Protein AF-A0A820BW10-F1 (afdb_monomer)

Radius of gyration: 19.82 Å; Cα contacts (8 Å, |Δi|>4): 174; chains: 1; bounding box: 43×29×52 Å

Organism: NCBI:txid433720

Nearest PDB structures (foldseek):
  6v92-assembly1_O  TM=2.625E-01  e=5.184E+00  Saccharomyces cerevisiae S288C

Secondary structure (DSSP, 8-state):
--EEEEEEESSS--PPEEEEE-TT------HHHHHHEEEEE----S-GGGS-HHHHTTTT-----------EEE-TTT--EEETTBSBSSTT---TT------HHHHHHHHHHHHHHGGG--HHHHHTT-B---S-HHHHS--

Structure (mmCIF, N/CA/C/O backbone):
data_AF-A0A820BW10-F1
#
_entry.id   AF-A0A820BW10-F1
#
loop_
_atom_site.group_PDB
_atom_site.id
_atom_site.type_symbol
_atom_site.label_atom_id
_atom_site.label_alt_id
_atom_site.label_comp_id
_atom_site.label_asym_id
_atom_site.label_entity_id
_atom_site.label_seq_id
_atom_site.pdbx_PDB_ins_code
_atom_site.Cartn_x
_atom_site.Cartn_y
_atom_site.Cartn_z
_atom_site.occupancy
_atom_site.B_iso_or_equiv
_atom_site.auth_seq_id
_atom_site.auth_comp_id
_atom_site.auth_asym_id
_atom_site.auth_atom_id
_atom_site.pdbx_PDB_model_num
ATOM 1 N N . ALA A 1 1 ? -6.695 -8.177 19.453 1.00 90.62 1 ALA A N 1
ATOM 2 C CA . ALA A 1 1 ? -7.654 -7.077 19.612 1.00 90.62 1 ALA A CA 1
ATOM 3 C C . ALA A 1 1 ? -8.274 -6.618 18.294 1.00 90.62 1 ALA A C 1
ATOM 5 O O . ALA A 1 1 ? -7.593 -6.598 17.267 1.00 90.62 1 ALA A O 1
ATOM 6 N N . ALA A 1 2 ? -9.545 -6.215 18.341 1.00 95.88 2 ALA A N 1
ATOM 7 C CA . ALA A 1 2 ? -10.234 -5.516 17.262 1.00 95.88 2 ALA A CA 1
ATOM 8 C C . ALA A 1 2 ? -9.646 -4.110 17.031 1.00 95.88 2 ALA A C 1
ATOM 10 O O . ALA A 1 2 ? -9.049 -3.507 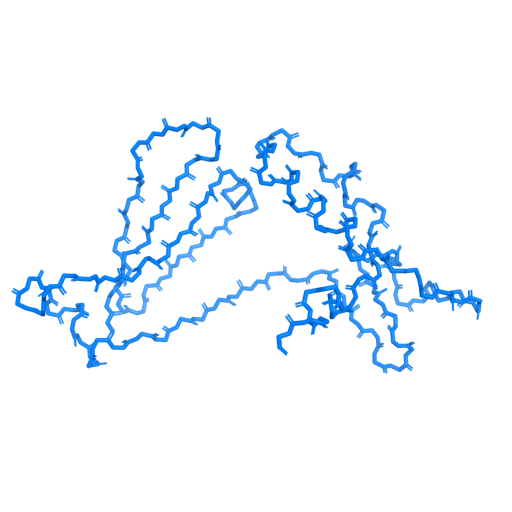17.931 1.00 95.88 2 ALA A O 1
ATOM 11 N N . ARG A 1 3 ? -9.770 -3.603 15.801 1.00 96.31 3 ARG A N 1
ATOM 12 C CA . ARG A 1 3 ? -9.309 -2.263 15.399 1.00 96.31 3 ARG A CA 1
ATOM 13 C C . ARG A 1 3 ? -10.301 -1.592 14.472 1.00 96.31 3 ARG A C 1
ATOM 15 O O . ARG A 1 3 ? -11.041 -2.283 13.791 1.00 96.31 3 ARG A O 1
ATOM 22 N N . THR A 1 4 ? -10.246 -0.272 14.380 1.00 96.38 4 THR A N 1
ATOM 23 C CA . THR A 1 4 ? -11.064 0.486 13.431 1.00 96.38 4 THR A CA 1
ATOM 24 C C . THR A 1 4 ? -10.232 0.871 12.215 1.00 96.38 4 THR A C 1
ATOM 26 O O . THR A 1 4 ? -9.170 1.482 12.348 1.00 96.38 4 THR A O 1
ATOM 29 N N . MET A 1 5 ? -10.705 0.487 11.031 1.00 96.56 5 MET A N 1
ATOM 30 C CA . MET A 1 5 ? -10.214 0.989 9.752 1.00 96.56 5 MET A CA 1
ATOM 31 C C . MET A 1 5 ? -10.999 2.242 9.390 1.00 96.56 5 MET A C 1
ATOM 33 O O . MET A 1 5 ? -12.226 2.208 9.353 1.00 96.56 5 MET A O 1
ATOM 37 N N . THR A 1 6 ? -10.294 3.318 9.076 1.00 95.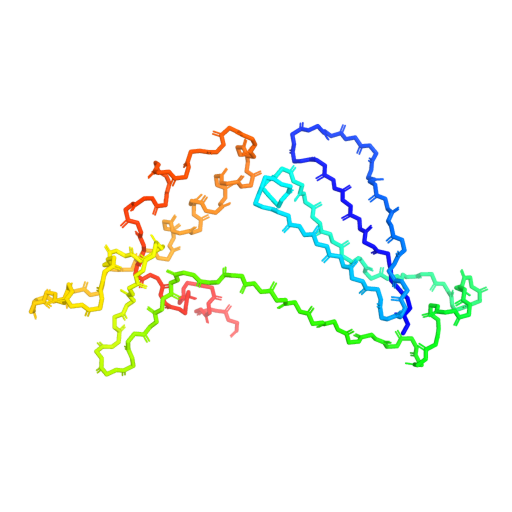69 6 THR A N 1
ATOM 38 C CA . THR A 1 6 ? -10.878 4.535 8.521 1.00 95.69 6 THR A CA 1
ATOM 39 C C . THR A 1 6 ? -10.614 4.591 7.019 1.00 95.69 6 THR A C 1
ATOM 41 O O . THR A 1 6 ? -9.467 4.427 6.607 1.00 95.69 6 THR A O 1
ATOM 44 N N . LEU A 1 7 ? -11.639 4.896 6.221 1.00 94.56 7 LEU A N 1
ATOM 45 C CA . LEU A 1 7 ? -11.551 5.214 4.794 1.00 94.56 7 LEU A CA 1
ATOM 46 C C . LEU A 1 7 ? -11.981 6.662 4.534 1.00 94.56 7 LEU A C 1
ATOM 48 O O . LEU A 1 7 ? -13.007 7.114 5.040 1.00 94.56 7 LEU A O 1
ATOM 52 N N . ILE A 1 8 ? -11.202 7.397 3.742 1.00 93.19 8 ILE A N 1
ATOM 53 C CA . ILE A 1 8 ? -11.472 8.794 3.370 1.00 93.19 8 ILE A CA 1
ATOM 54 C C . ILE A 1 8 ? -11.262 8.943 1.868 1.00 93.19 8 ILE A C 1
ATOM 56 O O . ILE A 1 8 ? -10.213 8.559 1.358 1.00 93.19 8 ILE A O 1
ATOM 60 N N . ASN A 1 9 ? -12.228 9.519 1.154 1.00 92.44 9 ASN A N 1
ATOM 61 C CA . ASN A 1 9 ? -12.065 9.803 -0.270 1.00 92.44 9 ASN A CA 1
ATOM 62 C C . ASN A 1 9 ? -11.003 10.893 -0.488 1.00 92.44 9 ASN A C 1
ATOM 64 O O . ASN A 1 9 ? -11.016 11.924 0.180 1.00 92.44 9 ASN A O 1
ATOM 68 N N . LYS A 1 10 ? -10.069 10.660 -1.420 1.00 90.12 10 LYS A N 1
ATOM 69 C CA . LYS A 1 10 ? -8.942 11.576 -1.669 1.00 90.12 10 LYS A CA 1
ATOM 70 C C . LYS A 1 10 ? -9.365 12.920 -2.283 1.00 90.12 10 LYS A C 1
ATOM 72 O O . LYS A 1 10 ? -8.648 13.902 -2.126 1.00 90.12 10 LYS A O 1
ATOM 77 N N . LYS A 1 11 ? -10.499 12.968 -2.996 1.00 86.44 11 LYS A N 1
ATOM 78 C CA . LYS A 1 11 ? -11.004 14.156 -3.718 1.00 86.44 11 LYS A CA 1
ATOM 79 C C . LYS A 1 11 ? -12.235 14.773 -3.056 1.00 86.44 11 LYS A C 1
ATOM 81 O O . LYS A 1 11 ? -12.405 15.987 -3.086 1.00 86.44 11 LYS A O 1
ATOM 86 N N . GLN A 1 12 ? -13.097 13.947 -2.471 1.00 80.88 12 GLN A N 1
ATOM 87 C CA . GLN A 1 12 ? -14.268 14.398 -1.730 1.0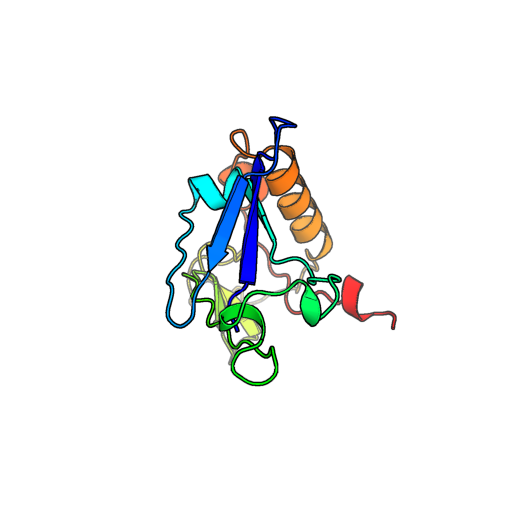0 80.88 12 GLN A CA 1
ATOM 88 C C . GLN A 1 12 ? -13.921 14.460 -0.247 1.00 80.88 12 GLN A C 1
ATOM 90 O O . GLN A 1 12 ? -13.947 13.451 0.459 1.00 80.88 12 GLN A O 1
ATOM 95 N N . TYR A 1 13 ? -13.588 15.659 0.226 1.00 69.62 13 TYR A N 1
ATOM 96 C CA . TYR A 1 13 ? -13.423 15.909 1.652 1.00 69.62 13 TYR A CA 1
ATOM 97 C C . TYR A 1 13 ? -14.789 15.756 2.333 1.00 69.62 13 TYR A C 1
ATOM 99 O O . TYR A 1 13 ? -15.659 16.614 2.212 1.00 69.62 13 TYR A O 1
ATOM 107 N N . GLY A 1 14 ? -14.991 14.619 2.996 1.00 71.81 14 GLY A N 1
ATOM 108 C CA . GLY A 1 14 ? -16.243 14.251 3.651 1.00 71.81 14 GLY A CA 1
ATOM 109 C C . GLY A 1 14 ? -16.007 13.511 4.965 1.00 71.81 14 GLY A C 1
ATOM 110 O O . GLY A 1 14 ? -14.869 13.358 5.416 1.00 71.81 14 GLY A O 1
ATOM 111 N N . VAL A 1 15 ? -17.097 13.054 5.585 1.00 83.88 15 VAL A N 1
ATOM 112 C CA . VAL A 1 15 ? -17.045 12.281 6.832 1.00 83.88 15 VAL A CA 1
ATOM 113 C C . VAL A 1 15 ? -16.275 10.976 6.586 1.00 83.88 15 VAL A C 1
ATOM 115 O O . VAL A 1 15 ? -16.623 10.236 5.661 1.00 83.88 15 VAL A O 1
ATOM 118 N N . PRO A 1 16 ? -15.231 10.680 7.380 1.00 91.31 16 PRO A N 1
ATOM 119 C CA . PRO A 1 16 ? -14.529 9.413 7.283 1.00 91.31 16 PRO A CA 1
ATOM 120 C C . PRO A 1 16 ? -15.481 8.236 7.500 1.00 91.31 16 PRO A C 1
ATOM 122 O O . PRO A 1 16 ? -16.293 8.253 8.422 1.00 91.31 16 PRO A O 1
ATOM 125 N N . GLN A 1 17 ? -15.362 7.203 6.673 1.00 93.12 17 GLN A N 1
ATOM 126 C CA . GLN A 1 17 ? -16.063 5.947 6.910 1.00 93.12 17 GLN A CA 1
ATOM 127 C C . GLN A 1 17 ? -15.235 5.098 7.865 1.00 93.12 17 GLN A C 1
ATOM 129 O O . GLN A 1 17 ? -14.025 4.961 7.676 1.00 93.12 17 GLN A O 1
ATOM 134 N N . GLU A 1 18 ? -15.871 4.517 8.875 1.00 94.50 18 GLU A N 1
ATOM 135 C CA . GLU A 1 18 ? -15.193 3.724 9.894 1.00 94.50 18 GLU A CA 1
ATOM 136 C C . GLU A 1 18 ? -15.793 2.326 9.980 1.00 94.50 18 GLU A C 1
ATOM 138 O O . GLU A 1 18 ? -17.009 2.155 10.044 1.00 94.50 18 GLU A O 1
ATOM 143 N N . PHE A 1 19 ? -14.923 1.318 9.986 1.00 94.00 19 PHE A N 1
ATOM 144 C CA . PHE A 1 19 ? -15.313 -0.085 10.039 1.00 94.00 19 PHE A CA 1
ATOM 145 C C . PHE A 1 19 ? -14.518 -0.800 11.122 1.00 94.00 19 PHE A C 1
ATOM 147 O O . PHE A 1 19 ? -13.285 -0.729 11.154 1.00 94.00 19 PHE A O 1
ATOM 154 N N . LYS A 1 20 ? -15.218 -1.526 11.995 1.00 95.75 20 LYS A N 1
ATOM 155 C CA . LYS A 1 20 ? -14.574 -2.403 12.971 1.00 95.75 20 LYS A CA 1
ATOM 156 C C . LYS A 1 20 ? -13.983 -3.607 12.231 1.00 95.75 20 LYS A C 1
ATOM 158 O O . LYS A 1 20 ? -14.623 -4.199 11.367 1.00 95.75 20 LYS A O 1
ATOM 163 N N . LEU A 1 21 ? -12.761 -3.973 12.591 1.00 97.00 21 LEU A N 1
ATOM 164 C CA . LEU A 1 21 ? -12.024 -5.146 12.137 1.00 97.00 21 LEU A CA 1
ATOM 165 C C . LEU A 1 21 ? -11.864 -6.108 13.323 1.00 97.00 21 LEU A C 1
ATOM 167 O O . LEU A 1 21 ? -10.856 -6.028 14.039 1.00 97.00 21 LEU A O 1
ATOM 171 N N . PRO A 1 22 ? -12.845 -6.999 13.567 1.00 95.81 22 PRO A N 1
ATOM 172 C CA . PRO A 1 22 ? -12.745 -8.041 14.584 1.00 95.81 22 PRO A CA 1
ATOM 173 C C . PRO A 1 22 ? -11.580 -9.007 14.339 1.00 95.81 22 PRO A C 1
ATOM 175 O O . PRO A 1 22 ? -10.940 -9.010 13.281 1.00 95.81 22 PRO A O 1
ATOM 178 N N . HIS A 1 23 ? -11.312 -9.870 15.319 1.00 95.44 23 HIS A N 1
ATOM 179 C CA . HIS A 1 23 ? -10.366 -10.972 15.146 1.00 95.44 23 HIS A CA 1
ATOM 180 C C . HIS A 1 23 ? -10.763 -11.854 13.947 1.00 95.44 23 HIS A C 1
ATOM 182 O O . HIS A 1 23 ? -11.944 -12.114 13.739 1.00 95.44 23 HIS A O 1
ATOM 188 N N . ASN A 1 24 ? -9.776 -12.280 13.151 1.00 95.06 24 ASN A N 1
ATOM 189 C CA . ASN A 1 24 ? -9.956 -13.052 11.912 1.00 95.06 24 ASN A CA 1
ATOM 190 C C . ASN A 1 24 ? -10.861 -12.410 10.843 1.00 95.06 24 ASN A C 1
ATOM 192 O O . ASN A 1 24 ? -11.317 -13.093 9.930 1.00 95.06 24 ASN A O 1
ATOM 196 N N . SER A 1 25 ? -11.092 -11.096 10.912 1.00 96.88 25 SER A N 1
ATOM 197 C CA . SER A 1 25 ? -11.734 -10.367 9.816 1.00 96.88 25 SER A CA 1
ATOM 198 C C . SER A 1 25 ? -10.805 -10.224 8.606 1.00 96.88 25 SER A C 1
ATOM 200 O O . SER A 1 25 ? -9.584 -10.102 8.741 1.00 96.88 25 SER A O 1
ATOM 202 N N . LEU A 1 26 ? -11.409 -10.198 7.417 1.00 95.69 26 LEU A N 1
ATOM 203 C CA . LEU A 1 26 ? -10.745 -9.915 6.150 1.00 95.69 26 LEU A CA 1
ATOM 204 C C . LEU A 1 26 ? -11.228 -8.566 5.618 1.00 95.69 26 LEU A C 1
ATOM 206 O O . LEU A 1 26 ? -12.425 -8.296 5.573 1.00 95.69 26 LEU A O 1
ATOM 210 N N . PHE A 1 27 ? -10.284 -7.740 5.182 1.00 95.00 27 PHE A N 1
ATOM 211 C CA . PHE A 1 27 ? -10.552 -6.483 4.499 1.00 95.00 27 PHE A CA 1
ATOM 212 C C . PHE A 1 27 ? -9.844 -6.502 3.145 1.00 95.00 27 PHE A C 1
ATOM 214 O O . PHE A 1 27 ? -8.651 -6.802 3.082 1.00 95.00 27 PHE A O 1
ATOM 221 N N . VAL A 1 28 ? -10.578 -6.204 2.073 1.00 94.75 28 VAL A N 1
ATOM 222 C CA . VAL A 1 28 ? -10.080 -6.281 0.694 1.00 94.75 28 VAL A CA 1
ATOM 223 C C . VAL A 1 28 ? -10.230 -4.920 0.029 1.00 94.75 28 VAL A C 1
ATOM 225 O O . VAL A 1 28 ? -11.317 -4.348 0.018 1.00 94.75 28 VAL A O 1
ATOM 228 N N . LEU A 1 29 ? -9.139 -4.422 -0.554 1.00 92.69 29 LEU A N 1
ATOM 229 C CA . LEU A 1 29 ? -9.144 -3.257 -1.435 1.00 92.69 29 LEU A CA 1
ATOM 230 C C . LEU A 1 29 ? -8.778 -3.699 -2.847 1.00 92.69 29 LEU A C 1
ATOM 232 O O . LEU A 1 29 ? -7.732 -4.307 -3.063 1.00 92.69 29 LEU A O 1
ATOM 236 N N . GLY A 1 30 ? -9.631 -3.350 -3.805 1.00 93.69 30 GLY A N 1
ATOM 237 C CA . GLY A 1 30 ? -9.293 -3.407 -5.221 1.00 93.69 30 GLY A CA 1
ATOM 238 C C . GLY A 1 30 ? -8.426 -2.218 -5.639 1.00 93.69 30 GLY A C 1
ATOM 239 O O . GLY A 1 30 ? -8.248 -1.254 -4.886 1.00 93.69 30 GLY A O 1
ATOM 240 N N . TRP A 1 31 ? -7.930 -2.267 -6.876 1.00 89.38 31 TRP A N 1
ATOM 241 C CA . TRP A 1 31 ? -7.114 -1.205 -7.468 1.00 89.38 31 TRP A CA 1
ATOM 242 C C . TRP A 1 31 ? -7.821 0.157 -7.436 1.00 89.38 31 TRP A C 1
ATOM 244 O O . TRP A 1 31 ? -7.275 1.128 -6.915 1.00 89.38 31 TRP A O 1
ATOM 254 N N . GLN A 1 32 ? -9.068 0.210 -7.913 1.00 91.75 32 GLN A N 1
ATOM 255 C CA . GLN A 1 32 ? -9.869 1.433 -7.978 1.00 91.75 32 GLN A CA 1
ATOM 256 C C . GLN A 1 32 ? -10.079 2.031 -6.582 1.00 91.75 32 GLN A C 1
ATOM 258 O O . GLN A 1 32 ? -9.764 3.195 -6.349 1.00 91.75 32 GLN A O 1
ATOM 263 N N . THR A 1 33 ? -10.505 1.211 -5.616 1.00 92.44 33 THR A N 1
ATOM 264 C CA . THR A 1 33 ? -10.737 1.661 -4.236 1.00 92.44 33 THR A CA 1
ATOM 265 C C . THR A 1 33 ? -9.454 2.103 -3.531 1.00 92.44 33 THR A C 1
ATOM 267 O O . THR A 1 33 ? -9.477 3.084 -2.797 1.00 92.44 33 THR A O 1
ATOM 270 N N . ASN A 1 34 ? -8.318 1.432 -3.763 1.00 92.88 34 ASN A N 1
ATOM 271 C CA . ASN A 1 34 ? -7.028 1.838 -3.194 1.00 92.88 34 ASN A CA 1
ATOM 272 C 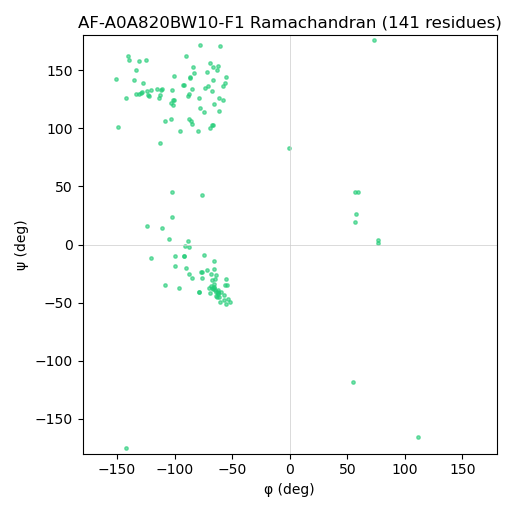C . ASN A 1 34 ? -6.554 3.186 -3.765 1.00 92.88 34 ASN A C 1
ATOM 274 O O . ASN A 1 34 ? -5.999 4.028 -3.053 1.00 92.88 34 ASN A O 1
ATOM 278 N N . ARG A 1 35 ? -6.796 3.398 -5.060 1.00 92.00 35 ARG A N 1
ATOM 279 C CA . ARG A 1 35 ? -6.470 4.644 -5.747 1.00 92.00 35 ARG A CA 1
ATOM 280 C C . ARG A 1 35 ? -7.333 5.805 -5.254 1.00 92.00 35 ARG A C 1
ATOM 282 O O . ARG A 1 35 ? -6.809 6.901 -5.088 1.00 92.00 35 ARG A O 1
ATOM 289 N N . GLU A 1 36 ? -8.608 5.560 -4.966 1.00 92.38 36 GLU A N 1
ATOM 290 C CA . GLU A 1 36 ? -9.587 6.602 -4.628 1.00 92.38 36 GLU A CA 1
ATOM 291 C C . GLU A 1 36 ? -9.696 6.939 -3.138 1.00 92.38 36 GLU A C 1
ATOM 293 O O . GLU A 1 36 ? -10.160 8.028 -2.784 1.00 92.38 36 GLU A O 1
ATOM 298 N N . LEU A 1 37 ? -9.257 6.034 -2.260 1.00 92.88 37 LEU A N 1
ATOM 299 C CA . LEU A 1 37 ? -9.430 6.156 -0.815 1.00 92.88 37 LEU A CA 1
ATOM 300 C C . LEU A 1 37 ? -8.083 6.169 -0.086 1.00 92.88 37 LEU A C 1
ATOM 302 O O . LEU A 1 37 ? -7.225 5.308 -0.284 1.00 92.88 37 LEU A O 1
ATOM 306 N N . HIS A 1 38 ? -7.911 7.115 0.832 1.00 92.69 38 HIS A N 1
ATOM 307 C CA . HIS A 1 38 ? -6.966 6.959 1.929 1.00 92.69 38 HIS A CA 1
ATOM 308 C C . HIS A 1 38 ? -7.535 5.967 2.940 1.00 92.69 38 HIS A C 1
ATOM 310 O O . HIS A 1 38 ? -8.701 6.065 3.313 1.00 92.69 38 HIS A O 1
ATOM 316 N N . HIS A 1 39 ? -6.702 5.039 3.404 1.00 94.00 39 HIS A N 1
ATOM 317 C CA . HIS A 1 39 ? -7.068 4.061 4.419 1.00 94.00 39 HIS A CA 1
ATOM 318 C C . HIS A 1 39 ? -6.062 4.085 5.569 1.00 94.00 39 HIS A C 1
ATOM 320 O O . HIS A 1 39 ? -4.858 4.208 5.345 1.00 94.00 39 HIS A O 1
ATOM 326 N N . ALA A 1 40 ? -6.548 3.994 6.805 1.00 95.00 40 ALA A N 1
ATOM 327 C CA . ALA A 1 40 ? -5.695 4.031 7.985 1.00 95.00 40 ALA A CA 1
ATOM 328 C C . ALA A 1 40 ? -6.299 3.245 9.147 1.00 95.00 40 ALA A C 1
ATOM 330 O O . ALA A 1 40 ? -7.495 3.322 9.408 1.00 95.00 40 ALA A O 1
ATOM 331 N N . ILE A 1 41 ? -5.441 2.568 9.908 1.00 95.19 41 ILE A N 1
ATOM 332 C CA . ILE A 1 41 ? -5.764 2.110 11.260 1.00 95.19 41 ILE A CA 1
ATOM 333 C C . ILE A 1 41 ? -5.067 3.076 12.211 1.00 95.19 41 ILE A C 1
ATOM 335 O O . ILE A 1 41 ? -3.838 3.089 12.298 1.00 95.19 41 ILE A O 1
ATOM 339 N N . ARG A 1 42 ? -5.840 3.931 12.883 1.00 92.50 42 ARG A N 1
ATOM 340 C CA . ARG A 1 42 ? -5.281 4.947 13.781 1.00 92.50 42 ARG A CA 1
ATOM 341 C C . ARG A 1 42 ? -4.996 4.359 15.167 1.00 92.50 42 ARG A C 1
ATOM 343 O O . ARG A 1 42 ? -5.735 3.481 15.613 1.00 92.50 42 ARG A O 1
ATOM 350 N N . PRO A 1 43 ? -3.961 4.845 15.876 1.00 91.25 43 PRO A N 1
ATOM 351 C CA . PRO A 1 43 ? -3.769 4.509 17.280 1.00 91.25 43 PRO A CA 1
ATOM 352 C C . PRO A 1 43 ? -4.996 4.911 18.106 1.00 91.25 43 PRO A C 1
ATOM 354 O O . PRO A 1 43 ? -5.392 6.078 18.104 1.00 91.25 43 PRO A O 1
ATOM 357 N N . ASP A 1 44 ? -5.577 3.951 18.822 1.00 91.56 44 ASP A N 1
ATOM 358 C CA . ASP A 1 44 ? -6.718 4.195 19.703 1.00 91.56 44 ASP A CA 1
ATOM 359 C C . ASP A 1 44 ? -6.246 4.681 21.080 1.00 91.56 44 ASP A C 1
ATOM 361 O O . ASP A 1 44 ? -5.769 3.898 21.912 1.00 91.56 44 ASP A O 1
ATOM 365 N N . LYS A 1 45 ? -6.395 5.992 21.296 1.00 92.94 45 LYS A N 1
ATOM 366 C CA . LYS A 1 45 ? -5.957 6.719 22.495 1.00 92.94 45 LYS A CA 1
ATOM 367 C C . LYS A 1 45 ? -6.995 6.752 23.625 1.00 92.94 45 LYS A C 1
ATOM 369 O O . LYS A 1 45 ? -6.742 7.404 24.635 1.00 92.94 45 LYS A O 1
ATOM 374 N N . ARG A 1 46 ? -8.153 6.100 23.471 1.00 94.38 46 ARG A N 1
ATOM 375 C CA . ARG A 1 46 ? -9.161 6.018 24.541 1.00 94.38 46 ARG A CA 1
ATOM 376 C C . ARG A 1 46 ? -8.603 5.285 25.764 1.00 94.38 46 ARG A C 1
ATOM 378 O O . ARG A 1 46 ? -7.722 4.428 25.636 1.00 94.38 46 ARG A O 1
ATOM 385 N N . LEU A 1 47 ? -9.143 5.591 26.944 1.00 95.00 47 LEU A N 1
ATOM 386 C CA . LEU A 1 47 ? -8.839 4.843 28.167 1.00 95.00 47 LEU A CA 1
ATOM 387 C C . LEU A 1 47 ? -9.318 3.392 28.028 1.00 95.00 47 LEU A C 1
ATOM 389 O O . LEU A 1 47 ? -10.309 3.130 27.353 1.00 95.00 47 LEU A O 1
ATOM 393 N N . ILE A 1 48 ? -8.651 2.447 28.700 1.00 93.06 48 ILE A N 1
ATOM 394 C CA . ILE A 1 48 ? -9.023 1.017 28.662 1.00 93.06 48 ILE A CA 1
ATOM 395 C C . ILE A 1 48 ? -10.479 0.804 29.105 1.00 93.06 48 ILE A C 1
ATOM 397 O O . ILE A 1 48 ? -11.174 -0.027 28.536 1.00 93.06 48 ILE A O 1
ATOM 401 N N . THR A 1 49 ? -10.966 1.601 30.059 1.00 95.38 49 THR A N 1
ATOM 402 C CA . THR A 1 49 ? -12.353 1.561 30.555 1.00 95.38 49 THR A CA 1
ATOM 403 C C . THR A 1 49 ? -13.403 1.976 29.521 1.00 95.38 49 THR A C 1
ATOM 405 O O . THR A 1 49 ? -14.586 1.745 29.739 1.00 95.38 49 THR A O 1
ATOM 408 N N . GLN A 1 50 ? -12.989 2.595 28.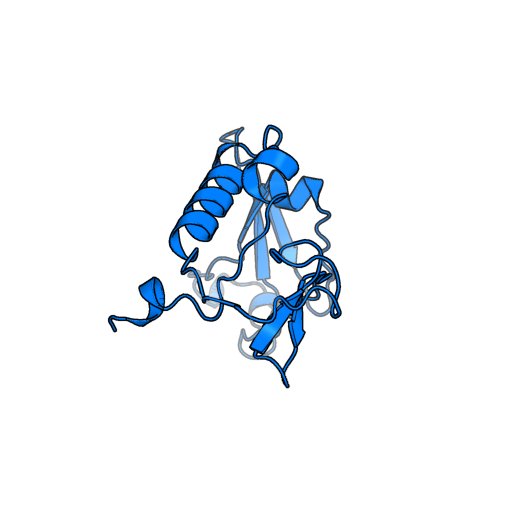413 1.00 96.06 50 GLN A N 1
ATOM 409 C CA . GLN A 1 50 ? -13.854 3.050 27.320 1.00 96.06 50 GLN A CA 1
ATOM 410 C C . GLN A 1 50 ? -13.761 2.146 26.081 1.00 96.06 50 GLN A C 1
ATOM 412 O O . GLN A 1 50 ? -14.304 2.497 25.031 1.00 96.06 50 GLN A O 1
ATOM 417 N N . LYS A 1 51 ? -13.014 1.039 26.172 1.00 95.69 51 LYS A N 1
ATOM 418 C CA . LYS A 1 51 ? -12.809 0.084 25.083 1.00 95.69 51 LYS A CA 1
ATOM 419 C C . LYS A 1 51 ? -13.706 -1.129 25.267 1.00 95.69 51 LYS A C 1
ATOM 421 O O . LYS A 1 51 ? -13.932 -1.584 26.388 1.00 95.69 51 LYS A O 1
ATOM 426 N N . ASP A 1 52 ? -14.169 -1.669 24.152 1.00 95.06 52 ASP A N 1
ATOM 427 C CA . ASP A 1 52 ? -14.954 -2.893 24.137 1.00 95.06 52 ASP A CA 1
ATOM 428 C C . ASP A 1 52 ? -14.081 -4.109 24.515 1.00 95.06 52 ASP A C 1
ATOM 430 O O . ASP A 1 52 ? -12.862 -4.107 24.288 1.00 95.06 52 ASP A O 1
ATOM 434 N N . PRO A 1 53 ? -14.676 -5.204 25.029 1.00 95.94 53 PRO A N 1
ATOM 435 C CA . PRO A 1 53 ? -13.935 -6.415 25.391 1.00 95.94 53 PRO A CA 1
ATOM 436 C C . PRO A 1 53 ? -13.067 -6.999 24.259 1.00 95.94 53 PRO A C 1
ATOM 438 O O . PRO A 1 53 ? -11.973 -7.508 24.503 1.00 95.94 53 PRO A O 1
ATOM 441 N N . ASP A 1 54 ? -13.512 -6.908 23.005 1.00 95.94 54 ASP A N 1
ATOM 442 C CA . ASP A 1 54 ? -12.767 -7.406 21.843 1.00 95.94 54 ASP A CA 1
ATOM 443 C C . ASP A 1 54 ? -11.593 -6.493 21.437 1.00 95.94 54 ASP A C 1
ATOM 445 O O . ASP A 1 54 ? -10.610 -6.960 20.851 1.00 95.94 54 ASP A O 1
ATOM 449 N N . GLU A 1 55 ? -11.643 -5.208 21.787 1.00 95.62 55 GLU A N 1
ATOM 450 C CA . GLU A 1 55 ? -10.572 -4.225 21.579 1.00 95.62 55 GLU A CA 1
ATOM 451 C C . GLU A 1 55 ? -9.427 -4.376 22.592 1.00 95.62 55 GLU A C 1
ATOM 453 O O . GLU A 1 55 ? -8.289 -4.001 22.294 1.00 95.62 55 GLU A O 1
ATOM 458 N N . VAL A 1 56 ? -9.699 -4.963 23.761 1.00 96.06 56 VAL A N 1
ATOM 459 C CA . VAL A 1 56 ? -8.695 -5.262 24.802 1.00 96.06 56 VAL A CA 1
ATOM 460 C C . VAL A 1 56 ? -8.233 -6.724 24.799 1.00 96.06 56 VAL A C 1
ATOM 462 O O . VAL A 1 56 ? -7.240 -7.061 25.445 1.00 96.06 56 VAL A O 1
ATOM 465 N N . ALA A 1 57 ? -8.892 -7.597 24.031 1.00 94.69 57 ALA A N 1
ATOM 466 C CA . ALA A 1 57 ? -8.493 -8.993 23.875 1.00 94.69 57 ALA A CA 1
ATOM 467 C C . ALA A 1 57 ? -7.037 -9.133 23.392 1.00 94.69 57 ALA A C 1
ATOM 469 O O . ALA A 1 57 ? -6.578 -8.367 22.536 1.00 94.69 57 ALA A O 1
ATOM 470 N N . PHE A 1 58 ? -6.340 -10.165 23.881 1.00 94.75 58 PHE A N 1
ATOM 471 C CA . PHE A 1 58 ? -4.914 -10.412 23.614 1.00 94.75 58 PHE A CA 1
ATOM 472 C C . PHE A 1 58 ? -4.010 -9.254 24.072 1.00 94.75 58 PHE A C 1
ATOM 474 O O . PHE A 1 58 ? -3.151 -8.807 23.320 1.00 94.75 58 PHE A O 1
ATOM 481 N N . TYR A 1 59 ? -4.238 -8.734 25.284 1.00 93.25 59 TYR A N 1
ATOM 482 C CA . TYR A 1 59 ? -3.511 -7.583 25.852 1.00 93.25 59 TYR A CA 1
ATOM 483 C C . TYR A 1 59 ? -3.598 -6.312 24.998 1.00 93.25 59 TYR A C 1
ATOM 485 O O . TYR A 1 59 ? -2.719 -5.459 25.027 1.00 93.25 59 TYR A O 1
ATOM 493 N N . GLY A 1 60 ? -4.664 -6.190 24.208 1.00 91.81 60 GLY A N 1
ATOM 494 C CA . GLY A 1 60 ? -4.803 -5.111 23.249 1.00 91.81 60 GLY A CA 1
ATOM 495 C C . GLY A 1 60 ? -3.956 -5.286 21.989 1.00 91.81 60 GLY A C 1
ATOM 496 O O . GLY A 1 60 ? -4.059 -4.427 21.130 1.00 91.81 60 GLY A O 1
ATOM 497 N N . GLU A 1 61 ? -3.183 -6.355 21.794 1.00 93.56 61 GLU A N 1
ATOM 498 C CA . GLU A 1 61 ? -2.303 -6.514 20.627 1.00 93.56 61 GLU A CA 1
ATOM 499 C C . GLU A 1 61 ? -3.025 -7.067 19.388 1.00 93.56 61 GLU A C 1
ATOM 501 O O . GLU A 1 61 ? -4.034 -7.780 19.476 1.00 93.56 61 GLU A O 1
ATOM 506 N N . ARG A 1 62 ? -2.529 -6.733 18.188 1.00 94.19 62 ARG A N 1
ATOM 507 C CA . ARG A 1 62 ? -3.082 -7.227 16.913 1.00 94.19 62 ARG A CA 1
ATOM 508 C C . ARG A 1 62 ? -1.985 -7.520 15.894 1.00 94.19 62 ARG A C 1
ATOM 510 O O . ARG A 1 62 ? -1.248 -6.625 15.498 1.00 94.19 62 ARG A O 1
ATOM 517 N N . ILE A 1 63 ? -1.997 -8.739 15.359 1.00 95.56 63 ILE A N 1
ATOM 518 C CA . ILE A 1 63 ? -1.243 -9.114 14.158 1.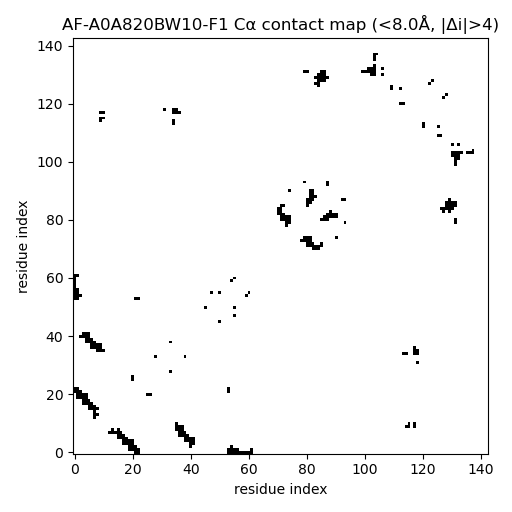00 95.56 63 ILE A CA 1
ATOM 519 C C . ILE A 1 63 ? -2.143 -8.928 12.934 1.00 95.56 63 ILE A C 1
ATOM 521 O O . ILE A 1 63 ? -3.326 -9.268 12.963 1.00 95.56 63 ILE A O 1
ATOM 525 N N . SER A 1 64 ? -1.584 -8.365 11.864 1.00 95.25 64 SER A N 1
ATOM 526 C CA . SER A 1 64 ? -2.278 -8.161 10.589 1.00 95.25 64 SER A CA 1
ATOM 527 C C . SER A 1 64 ? -1.413 -8.708 9.468 1.00 95.25 64 SER A C 1
ATOM 529 O O . SER A 1 64 ? -0.236 -8.364 9.391 1.00 95.25 64 SER A O 1
ATOM 531 N N . LEU A 1 65 ? -1.993 -9.530 8.599 1.00 96.62 65 LEU A N 1
ATOM 532 C CA . LEU A 1 65 ? -1.320 -10.016 7.400 1.00 96.62 65 LEU A CA 1
ATOM 533 C C . LEU A 1 65 ? -1.830 -9.212 6.203 1.00 96.62 65 LEU A C 1
ATOM 535 O O . LEU A 1 65 ? -3.027 -9.208 5.926 1.00 96.62 65 LEU A O 1
ATOM 539 N N . THR A 1 66 ? -0.923 -8.524 5.511 1.00 95.88 66 THR A N 1
ATOM 540 C CA . THR A 1 66 ? -1.251 -7.722 4.326 1.00 95.88 66 THR A CA 1
ATOM 541 C C . THR A 1 66 ? -0.709 -8.423 3.093 1.00 95.88 66 THR A C 1
ATOM 543 O O . THR A 1 66 ? 0.497 -8.419 2.852 1.00 95.88 66 THR A O 1
ATOM 546 N N . LEU A 1 67 ? -1.605 -9.016 2.310 1.00 95.44 67 LEU A N 1
ATOM 547 C CA . LEU A 1 67 ? -1.266 -9.677 1.054 1.00 95.44 67 LEU A CA 1
ATOM 548 C C . LEU A 1 67 ? -1.400 -8.681 -0.099 1.00 95.44 67 LEU A C 1
ATOM 550 O O . LEU A 1 67 ? -2.347 -7.895 -0.140 1.00 95.44 67 LEU A O 1
ATOM 554 N N . ARG A 1 68 ? -0.440 -8.691 -1.027 1.00 93.88 68 ARG A N 1
ATOM 555 C CA . ARG A 1 68 ? -0.421 -7.803 -2.195 1.00 93.88 68 ARG A CA 1
ATOM 556 C C . ARG A 1 68 ? -0.054 -8.594 -3.440 1.00 93.88 68 ARG A C 1
ATOM 558 O O . ARG A 1 68 ? 0.837 -9.438 -3.393 1.00 93.88 68 ARG A O 1
ATOM 565 N N . THR A 1 69 ? -0.699 -8.264 -4.551 1.00 91.38 69 THR A N 1
ATOM 566 C CA . THR A 1 69 ? -0.255 -8.699 -5.874 1.00 91.38 69 THR A CA 1
ATOM 567 C C . THR A 1 69 ? 0.915 -7.819 -6.288 1.00 91.38 69 THR A C 1
ATOM 569 O O . THR A 1 69 ? 0.762 -6.605 -6.405 1.00 91.38 69 THR A O 1
ATOM 572 N N . ILE A 1 70 ? 2.086 -8.424 -6.468 1.00 90.88 70 ILE A N 1
ATOM 573 C CA . ILE A 1 70 ? 3.309 -7.732 -6.874 1.00 90.88 70 ILE A CA 1
ATOM 574 C C . ILE A 1 70 ? 3.668 -8.181 -8.288 1.00 90.88 70 ILE A C 1
ATOM 576 O O . ILE A 1 70 ? 3.656 -9.374 -8.578 1.00 90.88 70 ILE A O 1
ATOM 580 N N . ALA A 1 71 ? 3.985 -7.217 -9.151 1.00 92.94 71 ALA A N 1
ATOM 581 C CA . ALA A 1 71 ? 4.332 -7.448 -10.554 1.00 92.94 71 ALA A CA 1
ATOM 582 C C . ALA A 1 71 ? 5.705 -6.863 -10.933 1.00 92.94 71 ALA A C 1
ATOM 584 O O . ALA A 1 71 ? 5.998 -6.707 -12.115 1.00 92.94 71 ALA A O 1
ATOM 585 N N . THR A 1 72 ? 6.533 -6.535 -9.938 1.00 92.94 72 THR A N 1
ATOM 586 C CA . THR A 1 72 ? 7.898 -6.025 -10.111 1.00 92.94 72 THR A CA 1
ATOM 587 C C . THR A 1 72 ? 8.843 -6.863 -9.260 1.00 92.94 72 THR A C 1
ATOM 589 O O . THR A 1 72 ? 8.575 -7.100 -8.081 1.00 92.94 72 THR A O 1
ATOM 592 N N . PHE A 1 73 ? 9.941 -7.319 -9.849 1.00 92.69 73 PHE A N 1
ATOM 593 C CA . PHE A 1 73 ? 10.821 -8.334 -9.282 1.00 92.69 73 PHE A CA 1
ATOM 594 C C . PHE A 1 73 ? 12.281 -7.912 -9.407 1.00 92.69 73 PHE A C 1
ATOM 596 O O . PHE A 1 73 ? 12.650 -7.239 -10.361 1.00 92.69 73 PHE A O 1
ATOM 603 N N . LEU A 1 74 ? 13.122 -8.349 -8.469 1.00 90.69 74 LEU A N 1
ATOM 604 C CA . LEU A 1 74 ? 14.569 -8.141 -8.506 1.00 90.69 74 LEU A CA 1
ATOM 605 C C . LEU A 1 74 ? 15.261 -9.435 -8.944 1.00 90.69 74 LEU A C 1
ATOM 607 O O . LEU A 1 74 ? 15.144 -10.464 -8.271 1.00 90.69 74 LEU A O 1
ATOM 611 N N . ASN A 1 75 ? 16.021 -9.389 -10.034 1.00 89.31 75 ASN A N 1
ATOM 612 C CA . ASN A 1 75 ? 16.953 -10.453 -10.373 1.00 89.31 75 ASN A CA 1
ATOM 613 C C . ASN A 1 75 ? 18.166 -10.361 -9.435 1.00 89.31 75 ASN A C 1
ATOM 615 O O . ASN A 1 75 ? 18.931 -9.405 -9.476 1.00 89.31 75 ASN A O 1
ATOM 619 N N . ARG A 1 76 ? 18.350 -11.366 -8.574 1.00 86.81 76 ARG A N 1
ATOM 620 C CA . ARG A 1 76 ? 19.432 -11.371 -7.575 1.00 86.81 76 ARG A CA 1
ATOM 621 C C . ARG A 1 76 ? 20.826 -11.592 -8.159 1.00 86.81 76 ARG A C 1
ATOM 623 O O . ARG A 1 76 ? 21.796 -11.265 -7.490 1.00 86.81 76 ARG A O 1
ATOM 630 N N . GLN A 1 77 ? 20.927 -12.175 -9.351 1.00 85.25 77 GLN A N 1
ATOM 631 C CA . GLN A 1 77 ? 22.215 -12.427 -10.001 1.00 85.25 77 GLN A CA 1
ATOM 632 C C . GLN A 1 77 ? 22.751 -11.153 -10.648 1.00 85.25 77 GLN A C 1
ATOM 634 O O . GLN A 1 77 ? 23.936 -10.863 -10.548 1.00 85.25 77 GLN A O 1
ATOM 639 N N . THR A 1 78 ? 21.863 -10.390 -11.286 1.00 82.88 78 THR A N 1
ATOM 640 C CA . THR A 1 78 ? 22.233 -9.191 -12.047 1.00 82.88 78 THR A CA 1
ATOM 641 C C . THR A 1 78 ? 21.997 -7.892 -11.280 1.00 82.88 78 THR A C 1
ATOM 643 O O . THR A 1 78 ? 22.556 -6.860 -11.630 1.00 82.88 78 THR A O 1
ATOM 646 N N . GLY A 1 79 ? 21.166 -7.917 -10.234 1.00 82.19 79 GLY A N 1
ATOM 647 C CA . GLY A 1 79 ? 20.754 -6.729 -9.485 1.00 82.19 79 GLY A CA 1
ATOM 648 C C . GLY A 1 79 ? 19.703 -5.871 -10.196 1.00 82.19 79 GLY A C 1
ATOM 649 O O . GLY A 1 79 ? 19.332 -4.825 -9.669 1.00 82.19 79 GLY A O 1
ATOM 650 N N . LEU A 1 80 ? 19.205 -6.297 -11.363 1.00 85.44 80 LEU A N 1
ATOM 651 C CA . LEU A 1 80 ? 18.222 -5.540 -12.139 1.00 85.44 80 LEU A CA 1
ATOM 652 C C . LEU A 1 80 ? 16.790 -5.828 -11.707 1.00 85.44 80 LEU A C 1
ATOM 654 O O . LEU A 1 80 ? 16.429 -6.972 -11.415 1.00 85.44 80 LEU A O 1
ATOM 658 N N . MET A 1 81 ? 15.954 -4.793 -11.736 1.00 90.12 81 MET A N 1
ATOM 659 C CA . MET A 1 81 ? 14.513 -4.957 -11.594 1.00 90.12 81 MET A CA 1
ATOM 660 C C . MET A 1 81 ? 13.858 -5.247 -12.943 1.00 90.12 81 MET A C 1
ATOM 662 O O . MET A 1 81 ? 14.268 -4.704 -13.964 1.00 90.12 81 MET A O 1
ATOM 666 N N . TYR A 1 82 ? 12.824 -6.083 -12.937 1.00 92.94 82 TYR A N 1
ATOM 667 C CA . TYR A 1 82 ? 11.999 -6.363 -14.106 1.00 92.94 82 TYR A CA 1
ATOM 668 C C . TYR A 1 82 ? 10.513 -6.491 -13.743 1.00 92.94 82 TYR A C 1
ATOM 670 O O . TYR A 1 82 ? 10.160 -6.706 -12.582 1.00 92.94 82 TYR A O 1
ATOM 678 N N . GLY A 1 83 ? 9.636 -6.375 -14.737 1.00 93.94 83 GLY A N 1
ATOM 679 C CA . GLY A 1 83 ? 8.185 -6.490 -14.591 1.00 93.94 83 GLY A CA 1
ATOM 680 C C . GLY A 1 83 ? 7.450 -5.168 -14.814 1.00 93.94 83 GLY A C 1
ATOM 681 O O . GLY A 1 83 ? 8.001 -4.210 -15.350 1.00 93.94 83 GLY A O 1
ATOM 682 N N . GLN A 1 84 ? 6.178 -5.112 -14.423 1.00 93.94 84 GLN A N 1
ATOM 683 C CA . GLN A 1 84 ? 5.261 -4.034 -14.805 1.00 93.94 84 GLN A CA 1
ATOM 684 C C . GLN A 1 84 ? 5.780 -2.643 -14.404 1.00 93.94 84 GLN A C 1
ATOM 686 O O . GLN A 1 84 ? 5.772 -1.729 -15.231 1.00 93.94 84 GLN A O 1
ATOM 691 N N . GLY A 1 85 ? 6.240 -2.494 -13.156 1.00 92.12 85 GLY A N 1
ATOM 692 C CA . GLY A 1 85 ? 6.737 -1.225 -12.616 1.00 92.12 85 GLY A CA 1
ATOM 693 C C . GLY A 1 85 ? 8.239 -0.993 -12.791 1.00 92.12 85 GLY A C 1
ATOM 694 O O . GLY A 1 85 ? 8.730 0.052 -12.376 1.00 92.12 85 GLY A O 1
ATOM 695 N N . ALA A 1 86 ? 8.973 -1.942 -13.374 1.00 92.19 86 ALA A N 1
ATOM 696 C CA . ALA A 1 86 ? 10.390 -1.767 -13.677 1.00 92.19 86 ALA A CA 1
ATOM 697 C C . ALA A 1 86 ? 10.587 -1.173 -15.075 1.00 92.19 86 ALA A C 1
ATOM 699 O O . ALA A 1 86 ? 9.683 -1.231 -15.917 1.00 92.19 86 ALA A O 1
ATOM 700 N N . ARG A 1 87 ? 11.781 -0.628 -15.335 1.00 89.94 87 ARG A N 1
ATOM 701 C CA . ARG A 1 87 ? 12.155 -0.191 -16.690 1.00 89.94 87 ARG A CA 1
ATOM 702 C C . ARG A 1 87 ? 12.174 -1.352 -17.678 1.00 89.94 87 ARG A C 1
ATOM 704 O O . ARG A 1 87 ? 11.655 -1.234 -18.783 1.00 89.94 87 ARG A O 1
ATOM 711 N N . TYR A 1 88 ? 12.708 -2.488 -17.245 1.00 90.69 88 TYR A N 1
ATOM 712 C CA . TYR A 1 88 ? 12.704 -3.729 -18.011 1.00 90.69 88 TYR A CA 1
ATOM 713 C C . TYR A 1 88 ? 11.418 -4.496 -17.723 1.00 90.69 88 TYR A C 1
ATOM 715 O O . TYR A 1 88 ? 11.043 -4.698 -16.571 1.00 90.69 88 TYR A O 1
ATOM 723 N N . LYS A 1 89 ? 10.699 -4.924 -18.753 1.00 91.50 89 LYS A N 1
ATOM 724 C CA . LYS A 1 89 ? 9.432 -5.647 -18.600 1.00 91.50 89 LYS A CA 1
ATOM 725 C C . LYS A 1 89 ? 9.660 -7.145 -18.464 1.00 91.50 89 LYS A C 1
ATOM 727 O O . LYS A 1 89 ? 8.864 -7.819 -17.810 1.00 91.50 89 LYS A O 1
ATOM 732 N N . THR A 1 90 ? 10.768 -7.657 -18.997 1.00 91.25 90 THR A N 1
ATOM 733 C CA . THR A 1 90 ? 11.136 -9.073 -18.895 1.00 91.25 90 THR A CA 1
ATOM 734 C C . THR A 1 90 ? 12.524 -9.274 -18.288 1.00 91.25 90 THR A C 1
ATOM 736 O O . THR A 1 90 ? 13.368 -8.384 -18.295 1.00 91.25 90 THR A O 1
ATOM 739 N N . ILE A 1 91 ? 12.776 -10.474 -17.756 1.00 87.69 91 ILE A N 1
ATOM 740 C CA . ILE A 1 91 ? 14.057 -10.823 -17.116 1.00 87.69 91 ILE A CA 1
ATOM 741 C C . ILE A 1 91 ? 15.247 -10.838 -18.096 1.00 87.69 91 ILE A C 1
ATOM 743 O O . ILE A 1 91 ? 16.391 -10.714 -17.665 1.00 87.69 91 ILE A O 1
ATOM 747 N N . ASN A 1 92 ? 14.980 -10.980 -19.399 1.00 85.56 92 ASN A N 1
ATOM 748 C CA . ASN A 1 92 ? 16.000 -11.102 -20.444 1.00 85.56 92 ASN A CA 1
ATOM 749 C C . ASN A 1 92 ? 16.401 -9.755 -21.065 1.00 85.56 92 ASN A C 1
ATOM 751 O O . ASN A 1 92 ? 17.374 -9.702 -21.810 1.00 85.56 92 ASN A O 1
ATOM 755 N N . GLU A 1 93 ? 15.686 -8.668 -20.768 1.00 80.31 93 GLU A N 1
ATOM 756 C CA . GLU A 1 93 ? 15.951 -7.316 -21.287 1.00 80.31 93 GLU A CA 1
ATOM 757 C C . GLU A 1 93 ? 17.146 -6.645 -20.588 1.00 80.31 93 GLU A C 1
ATOM 759 O O . GLU A 1 93 ? 17.100 -5.474 -20.236 1.00 80.31 93 GLU A O 1
ATOM 764 N N . HIS A 1 94 ? 18.231 -7.383 -20.361 1.00 71.38 94 HIS A N 1
ATOM 765 C CA . HIS A 1 94 ? 19.423 -6.888 -19.683 1.00 71.38 94 HIS A CA 1
ATOM 766 C C . HIS A 1 94 ? 20.359 -6.195 -20.687 1.00 71.38 94 HIS A C 1
ATOM 768 O O . HIS A 1 94 ? 21.031 -6.888 -21.458 1.00 71.38 94 HIS A O 1
ATOM 774 N N . PRO A 1 95 ? 20.477 -4.855 -20.699 1.00 71.06 95 PRO A N 1
ATOM 775 C CA . PRO A 1 95 ? 21.481 -4.205 -21.531 1.00 71.06 95 PRO A CA 1
ATOM 776 C C . PRO A 1 95 ? 22.881 -4.544 -21.011 1.00 71.06 95 PRO A C 1
ATOM 778 O O . PRO A 1 95 ? 23.093 -4.628 -19.800 1.00 71.06 95 PRO A O 1
ATOM 781 N N . GLN A 1 96 ? 23.842 -4.752 -21.914 1.00 68.06 96 GLN A N 1
ATOM 782 C CA . GLN A 1 96 ? 25.233 -5.001 -21.512 1.00 68.06 96 GLN A CA 1
ATOM 783 C C . GLN A 1 96 ? 25.862 -3.780 -20.821 1.00 68.06 96 GLN A C 1
ATOM 785 O O . GLN A 1 96 ? 26.643 -3.951 -19.892 1.00 68.06 96 GLN A O 1
ATOM 790 N N . ASP A 1 97 ? 25.424 -2.572 -21.184 1.00 67.31 97 ASP A N 1
ATOM 791 C CA . ASP A 1 97 ? 25.916 -1.300 -20.643 1.00 67.31 97 ASP A CA 1
ATOM 792 C C . ASP A 1 97 ? 24.956 -0.689 -19.607 1.00 67.31 97 ASP A C 1
ATOM 794 O O . ASP A 1 97 ? 24.631 0.499 -19.654 1.00 67.31 97 ASP A O 1
ATOM 798 N N . PHE A 1 98 ? 24.440 -1.499 -18.677 1.00 67.31 98 PHE A N 1
ATOM 799 C CA . PHE A 1 98 ? 23.539 -0.994 -17.639 1.00 67.31 98 PHE A CA 1
ATOM 800 C C . PHE A 1 98 ? 24.229 0.055 -16.749 1.00 67.31 98 PHE A C 1
ATOM 802 O O . PHE A 1 98 ? 25.134 -0.256 -15.974 1.00 67.31 98 PHE A O 1
ATOM 809 N N . GLN A 1 99 ? 23.744 1.294 -16.816 1.00 65.94 99 GLN A N 1
ATOM 810 C CA . GLN A 1 99 ? 24.052 2.355 -15.863 1.00 65.94 99 GLN A CA 1
ATOM 811 C C . GLN A 1 99 ? 22.864 2.491 -14.907 1.00 65.94 99 GLN A C 1
ATOM 813 O O . GLN A 1 99 ? 21.727 2.686 -15.339 1.00 65.94 99 GLN A O 1
ATOM 818 N N . TYR A 1 100 ? 23.115 2.383 -13.602 1.00 68.12 100 TYR A N 1
ATOM 819 C CA . TYR A 1 100 ? 22.077 2.617 -12.602 1.00 68.12 100 TYR A CA 1
ATOM 820 C C . TYR A 1 100 ? 21.722 4.109 -12.585 1.00 68.12 100 TYR A C 1
ATOM 822 O O . TYR A 1 100 ? 22.433 4.921 -11.993 1.00 68.12 100 TYR A O 1
ATOM 830 N N . GLU A 1 101 ? 20.618 4.472 -13.231 1.00 68.94 101 GLU A N 1
ATOM 831 C CA . GLU A 1 101 ? 19.999 5.785 -13.066 1.00 68.94 101 GLU A CA 1
ATOM 832 C C . GLU A 1 101 ? 19.202 5.803 -11.761 1.00 68.94 101 GLU A C 1
ATOM 834 O O . GLU A 1 101 ? 18.353 4.944 -11.521 1.00 68.94 101 GLU A O 1
ATOM 839 N N . ASN A 1 102 ? 19.485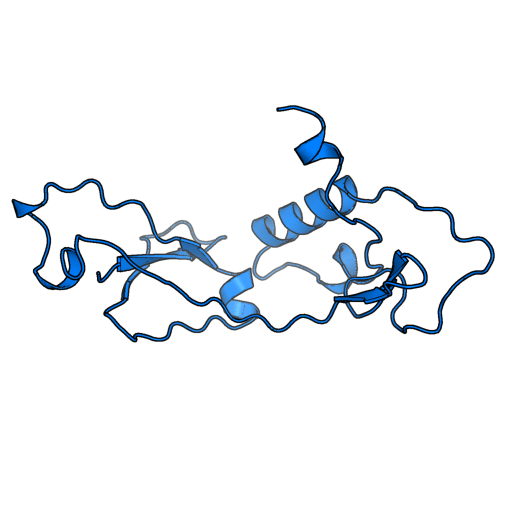 6.779 -10.900 1.00 73.00 102 ASN A N 1
ATOM 840 C CA . ASN A 1 102 ? 18.720 6.972 -9.678 1.00 73.00 102 ASN A CA 1
ATOM 841 C C . ASN A 1 102 ? 17.408 7.702 -9.995 1.00 73.00 102 ASN A C 1
ATOM 843 O O . ASN A 1 102 ? 17.395 8.928 -10.077 1.00 73.00 102 ASN A O 1
ATOM 847 N N . ASP A 1 103 ? 16.318 6.952 -10.129 1.00 86.88 103 ASP A N 1
ATOM 848 C CA . ASP A 1 103 ? 14.961 7.477 -10.311 1.00 86.88 103 ASP A CA 1
ATOM 849 C C . ASP A 1 103 ? 14.119 7.423 -9.021 1.00 86.88 103 ASP A C 1
ATOM 851 O O . ASP A 1 103 ? 12.888 7.477 -9.064 1.00 86.88 103 ASP A O 1
ATOM 855 N N . ASP A 1 104 ? 14.776 7.398 -7.849 1.00 88.38 104 ASP A N 1
ATOM 856 C CA . ASP A 1 104 ? 14.120 7.435 -6.535 1.00 88.38 104 ASP A CA 1
ATOM 857 C C . ASP A 1 104 ? 13.132 8.613 -6.443 1.00 88.38 104 ASP A C 1
ATOM 859 O O . ASP A 1 104 ? 11.977 8.441 -6.053 1.00 88.38 104 ASP A O 1
ATOM 863 N N . MET A 1 105 ? 13.570 9.825 -6.808 1.00 89.19 105 MET A N 1
ATOM 864 C CA . MET A 1 105 ? 12.731 11.026 -6.704 1.00 89.19 105 MET A CA 1
ATOM 865 C C . MET A 1 105 ? 11.594 11.037 -7.721 1.00 89.19 105 MET A C 1
ATOM 867 O O . MET A 1 105 ? 10.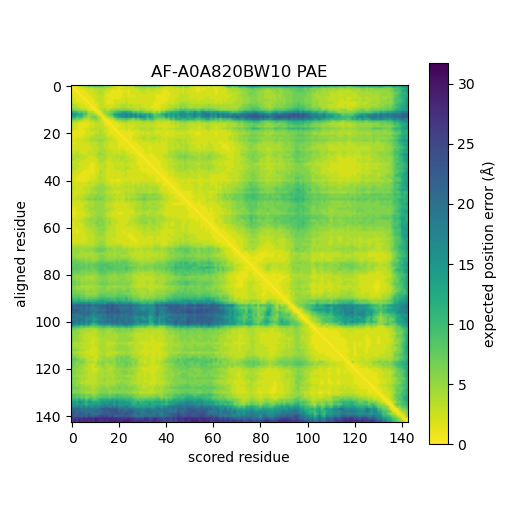483 11.432 -7.366 1.00 89.19 105 MET A O 1
ATOM 871 N N . ASP A 1 106 ? 11.828 10.551 -8.937 1.00 91.12 106 ASP A N 1
ATOM 872 C CA . ASP A 1 106 ? 10.780 10.427 -9.952 1.00 91.12 106 ASP A CA 1
ATOM 873 C C . ASP A 1 106 ? 9.687 9.465 -9.480 1.00 91.12 106 ASP A C 1
ATOM 875 O O . ASP A 1 106 ? 8.497 9.765 -9.605 1.00 91.12 106 ASP A O 1
ATOM 879 N N . MET A 1 107 ? 10.070 8.368 -8.817 1.00 91.88 107 MET A N 1
ATOM 880 C CA . MET A 1 107 ? 9.116 7.449 -8.200 1.00 91.88 107 MET A CA 1
ATOM 881 C C . MET A 1 107 ? 8.329 8.109 -7.056 1.00 91.88 107 MET A C 1
ATOM 883 O O . MET A 1 107 ? 7.115 7.905 -6.948 1.00 91.88 107 MET A O 1
ATOM 887 N N . VAL A 1 108 ? 8.972 8.948 -6.227 1.00 91.56 108 VAL A N 1
ATOM 888 C CA . VAL A 1 108 ? 8.267 9.748 -5.203 1.00 91.56 108 VAL A CA 1
ATOM 889 C C . VAL A 1 108 ? 7.262 10.704 -5.847 1.00 91.56 108 VAL A C 1
ATOM 891 O O . VAL A 1 108 ? 6.124 10.797 -5.379 1.00 91.56 108 VAL A O 1
ATOM 894 N N . TYR A 1 109 ? 7.647 11.412 -6.911 1.00 93.12 109 TYR A N 1
ATOM 895 C CA . TYR A 1 109 ? 6.756 12.341 -7.604 1.00 93.12 109 TYR A CA 1
ATOM 896 C C . TYR A 1 109 ? 5.567 11.620 -8.234 1.00 93.12 109 TYR A C 1
ATOM 898 O O . TYR A 1 109 ? 4.428 12.046 -8.037 1.00 93.12 109 TYR A O 1
ATOM 906 N N . ALA A 1 110 ? 5.801 10.489 -8.894 1.00 94.06 110 ALA A N 1
ATOM 907 C CA . ALA A 1 110 ? 4.746 9.679 -9.484 1.00 94.06 110 ALA A CA 1
ATOM 908 C C . ALA A 1 110 ? 3.766 9.143 -8.417 1.00 94.06 110 ALA A C 1
ATOM 910 O O . ALA A 1 110 ? 2.551 9.233 -8.589 1.00 94.06 110 ALA A O 1
ATOM 911 N N . PHE A 1 111 ? 4.261 8.701 -7.253 1.00 91.81 111 PHE A N 1
ATOM 912 C CA . PHE A 1 111 ? 3.410 8.331 -6.111 1.00 91.81 111 PHE A CA 1
ATOM 913 C C . PHE A 1 111 ? 2.649 9.520 -5.502 1.00 91.81 111 PHE A C 1
ATOM 915 O O . PHE A 1 111 ? 1.495 9.396 -5.081 1.00 91.81 111 PHE A O 1
ATOM 922 N N . SER A 1 112 ? 3.264 10.704 -5.459 1.00 92.75 112 SER A N 1
ATOM 923 C CA . SER A 1 112 ? 2.574 11.932 -5.053 1.00 92.75 112 SER A CA 1
ATOM 924 C C . SER A 1 112 ? 1.427 12.262 -6.012 1.00 92.75 112 SER A C 1
ATOM 926 O O . SER A 1 112 ? 0.333 12.607 -5.559 1.00 92.75 112 SER A O 1
ATOM 928 N N . ASN A 1 113 ? 1.651 12.111 -7.320 1.00 94.06 113 ASN A N 1
ATOM 929 C CA . ASN A 1 113 ? 0.640 12.325 -8.352 1.00 94.06 113 ASN A CA 1
ATOM 930 C C . ASN A 1 113 ? -0.517 11.334 -8.220 1.00 94.06 113 ASN A C 1
ATOM 932 O O . ASN A 1 113 ? -1.662 11.780 -8.221 1.00 94.06 113 ASN A O 1
ATOM 936 N N . GLU A 1 114 ? -0.251 10.040 -8.001 1.00 93.50 114 GLU A N 1
ATOM 937 C CA . GLU A 1 114 ? -1.299 9.035 -7.751 1.00 93.50 114 GLU A CA 1
ATOM 938 C C . GLU A 1 114 ? -2.222 9.460 -6.607 1.00 93.50 114 GLU A C 1
ATOM 940 O O . GLU A 1 114 ? -3.449 9.444 -6.732 1.00 93.50 114 GLU A O 1
ATOM 945 N N . ASN A 1 115 ? -1.638 9.917 -5.499 1.00 90.75 115 ASN A N 1
ATOM 946 C CA . ASN A 1 115 ? -2.414 10.344 -4.342 1.00 90.75 115 ASN A CA 1
ATOM 947 C C . ASN A 1 115 ? -3.222 11.626 -4.586 1.00 90.75 115 ASN A C 1
ATOM 949 O O . ASN A 1 115 ? -4.332 11.736 -4.072 1.00 90.75 115 ASN A O 1
ATOM 953 N N . LYS A 1 116 ? -2.701 12.579 -5.367 1.00 90.12 116 LYS A N 1
ATOM 954 C CA . LYS A 1 116 ? -3.387 13.849 -5.669 1.00 90.12 116 LYS A CA 1
ATOM 955 C C . LYS A 1 116 ? -4.466 13.703 -6.74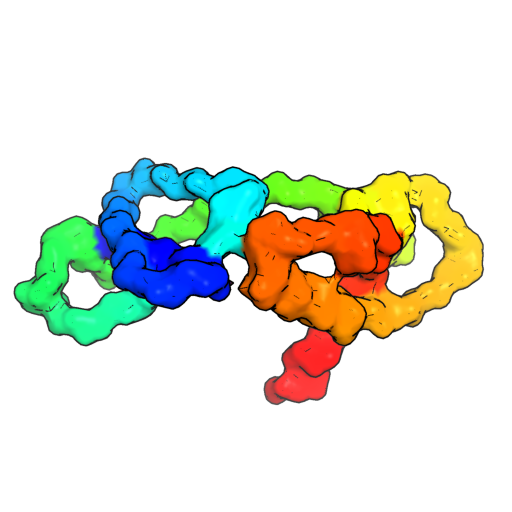3 1.00 90.12 116 LYS A C 1
ATOM 957 O O . LYS A 1 116 ? -5.523 14.327 -6.652 1.00 90.12 116 LYS A O 1
ATOM 962 N N . GLN A 1 117 ? -4.190 12.924 -7.785 1.00 91.69 117 GLN A N 1
ATOM 963 C CA . GLN A 1 117 ? -5.056 12.784 -8.957 1.00 91.69 117 GLN A CA 1
ATOM 964 C C . GLN A 1 117 ? -6.151 11.739 -8.738 1.00 91.69 117 GLN A C 1
ATOM 966 O O . GLN A 1 117 ? -7.257 11.922 -9.240 1.00 91.69 117 GLN A O 1
ATOM 971 N N . SER A 1 118 ? -5.915 10.720 -7.900 1.00 91.25 118 SER A N 1
ATOM 972 C CA . SER A 1 118 ? -6.946 9.758 -7.496 1.00 91.25 118 SER A CA 1
ATOM 973 C C . SER A 1 118 ? -7.615 9.108 -8.723 1.00 91.25 118 SER A C 1
ATOM 975 O O . SER A 1 118 ? -6.934 8.464 -9.520 1.00 91.25 118 SER A O 1
ATOM 977 N N . SER A 1 119 ? -8.922 9.286 -8.923 1.00 90.31 119 SER A N 1
ATOM 978 C CA . SER A 1 119 ? -9.684 8.763 -10.065 1.00 90.31 119 SER A CA 1
ATOM 979 C C . SER A 1 119 ? -9.132 9.182 -11.434 1.00 90.31 119 SER A C 1
ATOM 981 O O . SER A 1 119 ? -9.254 8.420 -12.390 1.00 90.31 119 SER A O 1
ATOM 983 N N . GLU A 1 120 ? -8.502 10.356 -11.517 1.00 92.69 120 GLU A N 1
ATOM 984 C CA . GLU A 1 120 ? -7.940 10.945 -12.744 1.00 92.69 120 GLU A CA 1
ATOM 985 C C . GLU A 1 120 ? -6.501 10.487 -13.024 1.00 92.69 120 GLU A C 1
ATOM 987 O O . GLU A 1 120 ? -5.905 10.898 -14.014 1.00 92.69 120 GLU A O 1
ATOM 992 N N . PHE A 1 121 ? -5.911 9.675 -12.143 1.00 94.25 121 PHE A N 1
ATOM 993 C CA . PHE A 1 121 ? -4.521 9.262 -12.283 1.00 94.25 121 PHE A CA 1
ATOM 994 C C . PHE A 1 121 ? -4.314 8.385 -13.524 1.00 94.25 121 PHE A C 1
ATOM 996 O O . PHE A 1 121 ? -4.889 7.293 -13.630 1.00 94.25 121 PHE A O 1
ATOM 1003 N N . ASP A 1 122 ? -3.440 8.850 -14.417 1.00 94.19 122 ASP A N 1
ATOM 1004 C CA . ASP A 1 122 ? -2.972 8.108 -15.583 1.00 94.19 122 ASP A CA 1
ATOM 1005 C C . ASP A 1 122 ? -1.761 7.244 -15.209 1.00 94.19 122 ASP A C 1
ATOM 1007 O O . ASP A 1 122 ? -0.647 7.735 -14.992 1.00 94.19 122 ASP A O 1
ATOM 1011 N N . TRP A 1 123 ? -1.996 5.933 -15.147 1.00 93.25 123 TRP A N 1
ATOM 1012 C CA . TRP A 1 123 ? -0.964 4.955 -14.823 1.00 93.25 123 TRP A CA 1
ATOM 1013 C C . TRP A 1 123 ? 0.141 4.911 -15.880 1.00 93.25 123 TRP A C 1
ATOM 1015 O O . TRP A 1 123 ? 1.314 4.842 -15.529 1.00 93.25 123 TRP A O 1
ATOM 1025 N N . ASN A 1 124 ? -0.203 4.978 -17.167 1.00 94.44 124 ASN A N 1
ATOM 1026 C CA . ASN A 1 124 ? 0.788 4.867 -18.235 1.00 94.44 124 ASN A CA 1
ATOM 1027 C C . ASN A 1 124 ? 1.699 6.096 -18.257 1.00 94.44 124 ASN A C 1
ATOM 1029 O O . ASN A 1 124 ? 2.913 5.941 -18.366 1.00 94.44 124 ASN A O 1
ATOM 1033 N N . ALA A 1 125 ? 1.135 7.293 -18.082 1.00 95.25 125 ALA A N 1
ATOM 1034 C CA . ALA A 1 125 ? 1.910 8.531 -18.073 1.00 95.25 125 ALA A CA 1
ATOM 1035 C C . ALA A 1 125 ? 2.883 8.633 -16.885 1.00 95.25 125 ALA A C 1
ATOM 1037 O O . ALA A 1 125 ? 3.960 9.202 -17.029 1.00 95.25 125 ALA A O 1
ATOM 1038 N N . ASN A 1 126 ? 2.519 8.094 -15.715 1.00 94.62 126 ASN A N 1
ATOM 1039 C CA . ASN A 1 126 ? 3.342 8.207 -14.504 1.00 94.62 126 ASN A CA 1
ATOM 1040 C C . ASN A 1 126 ? 4.245 6.989 -14.264 1.00 94.62 126 ASN A C 1
ATOM 1042 O O . ASN A 1 126 ? 5.358 7.141 -13.771 1.00 94.62 126 ASN A O 1
ATOM 1046 N N . TYR A 1 127 ? 3.764 5.783 -14.567 1.00 94.31 127 TYR A N 1
ATOM 1047 C CA . TYR A 1 127 ? 4.419 4.518 -14.218 1.00 94.31 127 TYR A CA 1
ATOM 1048 C C . TYR A 1 127 ? 4.762 3.639 -15.424 1.00 94.31 127 TYR A C 1
ATOM 1050 O O . TYR A 1 127 ? 5.521 2.685 -15.266 1.00 94.31 127 TYR A O 1
ATOM 1058 N N . GLY A 1 128 ? 4.254 3.940 -16.624 1.00 93.50 128 GLY A N 1
ATOM 1059 C CA . GLY A 1 128 ? 4.434 3.091 -17.807 1.00 93.50 128 GLY A CA 1
ATOM 1060 C C . GLY A 1 128 ? 5.900 2.874 -18.188 1.00 93.50 128 GLY A C 1
ATOM 1061 O O . GLY A 1 128 ? 6.303 1.740 -18.471 1.00 93.50 128 GLY A O 1
ATOM 1062 N N . HIS A 1 129 ? 6.716 3.930 -18.098 1.00 91.94 129 HIS A N 1
ATOM 1063 C CA . HIS A 1 129 ? 8.166 3.858 -18.328 1.00 91.94 129 HIS A CA 1
ATOM 1064 C C . HIS A 1 129 ? 8.893 2.980 -17.297 1.00 91.94 129 HIS A C 1
ATOM 1066 O O . HIS A 1 129 ? 9.905 2.360 -17.608 1.00 91.94 129 HIS A O 1
ATOM 1072 N N . GLY A 1 130 ? 8.326 2.851 -16.095 1.00 92.50 130 GLY A N 1
ATOM 1073 C CA . GLY A 1 130 ? 8.897 2.103 -14.980 1.00 92.50 130 GLY A CA 1
ATOM 1074 C C . GLY A 1 130 ? 10.096 2.789 -14.322 1.00 92.50 130 GLY A C 1
ATOM 1075 O O . GLY A 1 130 ? 10.559 3.838 -14.767 1.00 92.50 130 GLY A O 1
ATOM 1076 N N . PHE A 1 131 ? 10.595 2.170 -13.250 1.00 91.69 131 PHE A N 1
ATOM 1077 C CA . PHE A 1 131 ? 11.690 2.697 -12.430 1.00 91.69 131 PHE A CA 1
ATOM 1078 C C . PHE A 1 131 ? 12.772 1.645 -12.181 1.00 91.69 131 PHE A C 1
ATOM 1080 O O . PHE A 1 131 ? 12.515 0.441 -12.240 1.00 91.69 131 PHE A O 1
ATOM 1087 N N . ASN A 1 132 ? 13.974 2.112 -11.860 1.00 87.56 132 ASN A N 1
ATOM 1088 C CA . ASN A 1 132 ? 15.103 1.336 -11.357 1.00 87.56 132 ASN A CA 1
ATOM 1089 C C . ASN A 1 132 ? 15.422 1.656 -9.880 1.00 87.56 132 ASN A C 1
ATOM 1091 O O . ASN A 1 132 ? 16.446 1.220 -9.362 1.00 87.56 132 ASN A O 1
ATOM 1095 N N . ALA A 1 133 ? 14.513 2.337 -9.182 1.00 86.44 133 ALA A N 1
ATOM 1096 C CA . ALA A 1 133 ? 14.619 2.726 -7.786 1.00 86.44 133 ALA A CA 1
ATOM 1097 C C . ALA A 1 133 ? 14.568 1.518 -6.841 1.00 86.44 133 ALA A C 1
ATOM 1099 O O . ALA A 1 133 ? 13.508 0.961 -6.539 1.00 86.44 133 ALA A O 1
ATOM 1100 N N . LEU A 1 134 ? 15.735 1.130 -6.332 1.00 80.88 134 LEU A N 1
ATOM 1101 C CA . LEU A 1 134 ? 15.893 0.110 -5.307 1.00 80.88 134 LEU A CA 1
ATOM 1102 C C . LEU A 1 134 ? 16.402 0.744 -4.006 1.00 80.88 134 LEU A C 1
ATOM 1104 O O . LEU A 1 134 ? 17.436 1.410 -3.980 1.00 80.88 134 LEU A O 1
ATOM 1108 N N . ASN A 1 135 ? 15.719 0.461 -2.893 1.00 74.69 135 ASN A N 1
ATOM 1109 C CA . ASN A 1 135 ? 16.124 0.874 -1.542 1.00 74.69 135 ASN A CA 1
ATOM 1110 C C . ASN A 1 135 ? 16.322 2.394 -1.355 1.00 74.69 135 ASN A C 1
ATOM 1112 O O . ASN A 1 135 ? 17.313 2.772 -0.731 1.00 74.69 135 ASN A O 1
ATOM 1116 N N . PHE A 1 136 ? 15.389 3.227 -1.856 1.00 71.75 136 PHE A N 1
ATOM 1117 C CA . PHE A 1 136 ? 15.314 4.700 -1.710 1.00 71.75 136 PHE A CA 1
ATOM 1118 C C . PHE A 1 136 ? 16.437 5.306 -0.863 1.00 71.75 136 PHE A C 1
ATOM 1120 O O . PHE A 1 136 ? 16.291 5.535 0.347 1.00 71.75 136 PHE A O 1
ATOM 1127 N N . LYS A 1 137 ? 17.591 5.546 -1.487 1.00 66.38 137 LYS A N 1
ATOM 1128 C CA . LYS A 1 137 ? 18.781 5.990 -0.751 1.00 66.38 137 LYS A CA 1
ATOM 1129 C C . LYS A 1 137 ? 18.562 7.389 -0.192 1.00 66.38 137 LYS A C 1
ATOM 1131 O O . LYS A 1 137 ? 19.037 7.690 0.896 1.00 66.38 137 LYS A O 1
ATOM 1136 N N . VAL A 1 138 ? 17.769 8.208 -0.884 1.00 59.41 138 VAL A N 1
ATOM 1137 C CA . VAL A 1 138 ? 17.413 9.570 -0.462 1.00 59.41 138 VAL A CA 1
ATOM 1138 C C . VAL A 1 138 ? 16.744 9.579 0.919 1.00 59.41 138 VAL A C 1
ATOM 1140 O O . VAL A 1 138 ? 17.136 10.372 1.772 1.00 59.41 138 VAL A O 1
ATOM 1143 N N . LEU A 1 139 ? 15.817 8.650 1.187 1.00 55.12 139 LEU A N 1
ATOM 1144 C CA . LEU A 1 139 ? 15.104 8.558 2.472 1.00 55.12 139 LEU A CA 1
ATOM 1145 C C . LEU A 1 139 ? 15.956 7.950 3.595 1.00 55.12 139 LEU A C 1
ATOM 1147 O O . LEU A 1 139 ? 15.760 8.280 4.762 1.00 55.12 139 LEU A O 1
ATOM 1151 N N . ASN A 1 140 ? 16.910 7.087 3.243 1.00 53.28 140 ASN A N 1
ATOM 1152 C CA . ASN A 1 140 ? 17.784 6.406 4.200 1.00 53.28 140 ASN A CA 1
ATOM 1153 C C . ASN A 1 140 ? 19.093 7.168 4.478 1.00 53.28 140 ASN A C 1
ATOM 1155 O O . ASN A 1 140 ? 19.829 6.803 5.389 1.00 53.28 140 ASN A O 1
ATOM 1159 N N . SER A 1 141 ? 19.398 8.221 3.709 1.00 54.12 141 SER A N 1
ATOM 1160 C CA . SER A 1 141 ? 20.686 8.930 3.773 1.00 54.12 141 SER A CA 1
ATOM 1161 C C . SER A 1 141 ? 20.875 9.844 4.988 1.00 54.12 141 SER A C 1
ATOM 1163 O O . SER A 1 141 ? 21.997 10.294 5.217 1.00 54.12 141 SER A O 1
ATOM 1165 N N . LYS A 1 142 ? 19.833 10.096 5.793 1.00 51.91 142 LYS A N 1
ATOM 1166 C CA . LYS A 1 142 ? 19.949 10.770 7.096 1.00 51.91 142 LYS A CA 1
ATOM 1167 C C . LYS A 1 142 ? 18.886 10.288 8.087 1.00 51.91 142 LYS A C 1
ATOM 1169 O O . LYS A 1 142 ? 17.751 10.765 8.074 1.00 51.91 142 LYS A O 1
ATOM 1174 N N . ARG A 1 143 ? 19.302 9.406 8.991 1.00 41.69 143 ARG A N 1
ATOM 1175 C CA . ARG A 1 143 ? 18.871 9.379 10.391 1.00 41.69 143 ARG A CA 1
ATOM 1176 C C . ARG A 1 143 ? 20.096 9.201 11.266 1.00 41.69 143 ARG A C 1
ATOM 1178 O O . ARG A 1 143 ? 20.969 8.408 10.857 1.00 41.69 143 ARG A O 1
#

Mean predicted aligned error: 6.17 Å

Solvent-accessible surface area (backbone atoms only — not comparable to full-atom values): 8885 Å² total; per-residue (Å²): 44,32,47,51,42,36,40,36,50,63,83,56,89,65,85,64,46,76,44,82,40,53,79,93,60,86,85,85,75,54,72,68,57,54,46,34,32,49,72,45,73,68,87,81,82,70,57,75,91,79,50,54,74,56,39,47,31,73,88,46,45,73,89,81,87,86,86,76,94,78,58,59,47,73,42,84,90,79,69,46,48,18,19,66,53,11,58,26,63,46,89,80,65,69,65,91,81,74,71,91,60,87,35,44,64,58,52,51,52,37,54,52,44,39,58,73,43,24,86,73,46,56,58,61,85,61,39,52,69,34,42,67,58,69,80,52,56,81,75,66,72,72,127

Foldseek 3Di:
DKFKKWKQFLPDGDDIDIDIAFPPRDDDDDPLRVLGIDIDGDDDPDDPVPDDPRCCPPVNDDDDDDDDDDFWDADPVVRFIEGQQAQHNDPPPDDPPDDQDACLVLLVVLVVQSSNCRNNRDCCVRRVNHHRHDPSCVVVVDD

Sequence (143 aa):
AARTMTLINKKQYGVPQEFKLPHNSLFVLGWQTNRELHHAIRPDKRLITQKDPDEVAFYGERISLTLRTIATFLNRQTGLMYGQGARYKTINEHPQDFQYENDDMDMVYAFSNENKQSSEFDWNANYGHGFNALNFKVLNSKR

InterPro domains:
  IPR032854 Alkylated DNA repair protein alkB homologue 3 [PTHR31212] (2-140)
  IPR037151 Alpha-ketoglutarate-dependent dioxygenase AlkB-like superfamily [G3DSA:2.60.120.590] (1-71)

pLDDT: mean 88.41, std 10.66, range [41.69, 97.0]